Protein AF-A0A449A5Z7-F1 (afdb_monomer_lite)

Organism: NCBI:txid2120

Radius of gyration: 14.87 Å; chains: 1; bounding box: 44×28×30 Å

Sequence (68 aa):
MKKLKVFETFSGIGAQHKALEILKKENPNFDFEIVATCDWDVYANIAYDAIFHNSIRERERERFRKKK

Secondary structure (DSSP, 8-state):
-PPEEEEEET-TTTHHHHHHHHHHHH-TT--EEEEEEE-S-HHHHHHHHHHHS-HHHHHHHHHHHTT-

Foldseek 3Di:
DDAAEDEAEQCQLNPVVVVLVVVVVVDVPHHYDDPYYDDPDPVSVVNNCVVPPVVVVVVVVVVVVVVD

InterPro domains:
  IPR029063 S-adenosyl-L-methionine-dependent methyltransferase superfamily [G3DSA:3.40.50.150] (1-68)
  IPR029063 S-adenosyl-L-methionine-dependent methyltransferase superfamily [SSF53335] (2-57)

Structure (mmCIF, N/CA/C/O backbone):
data_AF-A0A449A5Z7-F1
#
_entry.id   AF-A0A449A5Z7-F1
#
loop_
_atom_site.group_PDB
_atom_site.id
_atom_site.type_symbol
_atom_site.label_atom_id
_atom_site.label_alt_id
_atom_site.label_comp_id
_atom_site.label_asym_id
_atom_site.label_entity_id
_atom_site.label_seq_id
_atom_site.pdbx_PDB_ins_code
_atom_site.Cartn_x
_atom_site.Cartn_y
_atom_site.Cartn_z
_atom_site.occupancy
_atom_site.B_iso_or_equiv
_atom_site.auth_seq_id
_atom_site.auth_comp_id
_atom_site.auth_asym_id
_atom_site.auth_atom_id
_atom_site.pdbx_PDB_model_num
ATOM 1 N N . MET A 1 1 ? -18.116 -5.361 10.481 1.00 70.06 1 MET A N 1
ATOM 2 C CA . MET A 1 1 ? -18.378 -4.297 9.482 1.00 70.06 1 MET A CA 1
ATOM 3 C C . MET A 1 1 ? -17.830 -4.731 8.140 1.00 70.06 1 MET A C 1
ATOM 5 O O . MET A 1 1 ? -16.934 -5.567 8.110 1.00 70.06 1 MET A O 1
ATOM 9 N N . LYS A 1 2 ? -18.381 -4.211 7.042 1.00 85.25 2 LYS A N 1
ATOM 10 C CA . LYS A 1 2 ? -17.916 -4.549 5.696 1.00 85.25 2 LYS A CA 1
ATOM 11 C C . LYS A 1 2 ? -16.688 -3.705 5.358 1.00 85.25 2 LYS A C 1
ATOM 13 O O . LYS A 1 2 ? -16.728 -2.491 5.505 1.00 85.25 2 LYS A O 1
ATOM 18 N N . LYS A 1 3 ? -15.622 -4.362 4.914 1.00 95.25 3 LYS A N 1
ATOM 19 C CA . LYS A 1 3 ? -14.373 -3.726 4.494 1.00 95.25 3 LYS A CA 1
ATOM 20 C C . LYS A 1 3 ? -14.551 -3.060 3.130 1.00 95.25 3 LYS A C 1
ATOM 22 O O . LYS A 1 3 ? -15.085 -3.695 2.214 1.00 95.25 3 LYS A O 1
ATOM 27 N N . LEU A 1 4 ? -14.124 -1.807 2.990 1.00 97.12 4 LEU A N 1
ATOM 28 C CA . LEU A 1 4 ? -14.116 -1.123 1.697 1.00 97.12 4 LEU A CA 1
ATOM 29 C C . LEU A 1 4 ? -13.002 -1.708 0.822 1.00 97.12 4 LEU A C 1
ATOM 31 O O . LEU A 1 4 ? -11.848 -1.741 1.234 1.00 97.12 4 LEU A O 1
ATOM 35 N N . LYS A 1 5 ? -13.341 -2.163 -0.385 1.00 97.94 5 LYS A N 1
ATOM 36 C CA . LYS A 1 5 ? -12.353 -2.606 -1.375 1.00 97.94 5 LYS A CA 1
ATOM 37 C C . LYS A 1 5 ? -11.997 -1.431 -2.273 1.00 97.94 5 LYS A C 1
ATOM 39 O O . LYS A 1 5 ? -12.885 -0.881 -2.919 1.00 97.94 5 LYS A O 1
ATOM 44 N N . VAL A 1 6 ? -10.726 -1.054 -2.289 1.00 98.00 6 VAL A N 1
ATOM 45 C CA . VAL A 1 6 ? -10.230 0.146 -2.966 1.00 98.00 6 VAL A CA 1
ATOM 46 C C . VAL A 1 6 ? -9.312 -0.259 -4.112 1.00 98.00 6 VAL A C 1
ATOM 48 O O . VAL A 1 6 ? -8.392 -1.054 -3.925 1.00 98.00 6 VAL A O 1
ATOM 51 N N . PHE A 1 7 ? -9.570 0.294 -5.292 1.00 98.25 7 PHE A N 1
ATOM 52 C CA . PHE A 1 7 ? -8.680 0.232 -6.445 1.00 98.25 7 PHE A CA 1
ATOM 53 C C . PHE A 1 7 ? -8.118 1.634 -6.696 1.00 98.25 7 PHE A C 1
ATOM 55 O O . PHE A 1 7 ? -8.891 2.557 -6.948 1.00 98.25 7 PHE A O 1
ATOM 62 N N . GLU A 1 8 ? -6.799 1.800 -6.594 1.00 98.00 8 GLU A N 1
ATOM 63 C CA . GLU A 1 8 ? -6.140 3.106 -6.734 1.00 98.00 8 GLU A CA 1
ATOM 64 C C . GLU A 1 8 ? -5.601 3.290 -8.158 1.00 98.00 8 GLU A C 1
ATOM 66 O O . GLU A 1 8 ? -4.540 2.772 -8.508 1.00 98.00 8 GLU A O 1
ATOM 71 N N . THR A 1 9 ? -6.331 4.030 -8.995 1.00 97.44 9 THR A N 1
ATOM 72 C CA . THR A 1 9 ? -5.843 4.476 -10.309 1.00 97.44 9 THR A CA 1
ATOM 73 C C . THR A 1 9 ? -5.022 5.751 -10.164 1.00 97.44 9 THR A C 1
ATOM 75 O O . THR A 1 9 ? -5.464 6.666 -9.467 1.00 97.44 9 THR A O 1
ATOM 78 N N . PHE A 1 10 ? -3.889 5.840 -10.864 1.00 97.19 10 PHE A N 1
ATOM 79 C CA . PHE A 1 10 ? -2.906 6.918 -10.703 1.00 97.19 10 PHE A CA 1
ATOM 80 C C . PHE A 1 10 ? -2.409 6.988 -9.252 1.00 97.19 10 PHE A C 1
ATOM 82 O O . PHE A 1 10 ? -2.452 8.033 -8.599 1.00 97.19 10 PHE A O 1
ATOM 89 N N . SER A 1 11 ? -2.022 5.826 -8.717 1.00 97.25 11 SER A N 1
ATOM 90 C CA . SER A 1 11 ? -1.701 5.647 -7.298 1.00 97.25 11 SER A CA 1
ATOM 91 C C . SER A 1 11 ? -0.469 6.436 -6.844 1.00 97.25 11 SER A C 1
ATOM 93 O O . SER A 1 11 ? -0.307 6.699 -5.647 1.00 97.25 11 SER A O 1
ATOM 95 N N . GLY A 1 12 ? 0.416 6.807 -7.771 1.00 98.00 12 GLY A N 1
ATOM 96 C CA . GLY A 1 12 ? 1.724 7.369 -7.479 1.00 98.00 12 GLY A CA 1
ATOM 97 C C . GLY A 1 12 ? 2.467 6.488 -6.477 1.00 98.00 12 GLY A C 1
ATOM 98 O O . GLY A 1 12 ? 2.436 5.262 -6.555 1.00 98.00 12 GLY A O 1
ATOM 99 N N . ILE A 1 13 ? 3.077 7.120 -5.475 1.00 97.50 13 ILE A N 1
ATOM 100 C CA . ILE A 1 13 ? 3.738 6.419 -4.364 1.00 97.50 13 ILE A CA 1
ATOM 101 C C . ILE A 1 13 ? 2.774 5.990 -3.239 1.00 97.50 13 ILE A C 1
ATOM 103 O O . ILE A 1 13 ? 3.231 5.517 -2.204 1.00 97.50 13 ILE A O 1
ATOM 107 N N . GLY A 1 14 ? 1.459 6.191 -3.402 1.00 97.75 14 GLY A N 1
ATOM 108 C CA . GLY A 1 14 ? 0.419 5.756 -2.458 1.00 97.75 14 GLY A CA 1
ATOM 109 C C . GLY A 1 14 ? -0.000 6.778 -1.403 1.00 97.75 14 GLY A C 1
ATOM 110 O O . GLY A 1 14 ? -0.249 6.434 -0.247 1.00 97.75 14 GLY A O 1
ATOM 111 N N . ALA A 1 15 ? -0.131 8.049 -1.793 1.00 98.12 15 ALA A N 1
ATOM 112 C CA . ALA A 1 15 ? -0.683 9.082 -0.909 1.00 98.12 15 ALA A CA 1
ATOM 113 C C . ALA A 1 15 ? -2.125 8.763 -0.458 1.00 98.12 15 ALA A C 1
ATOM 115 O O . ALA A 1 15 ? -2.479 9.003 0.697 1.00 98.12 15 ALA A O 1
ATOM 116 N N . GLN A 1 16 ? -2.934 8.180 -1.350 1.00 97.88 16 GLN A N 1
ATOM 117 C CA . GLN A 1 16 ? -4.310 7.754 -1.071 1.00 97.88 16 GLN A CA 1
ATOM 118 C C . GLN A 1 16 ? -4.343 6.655 0.007 1.00 97.88 16 GLN A C 1
ATOM 120 O O . GLN A 1 16 ? -4.984 6.839 1.043 1.00 97.88 16 GLN A O 1
ATOM 125 N N . HIS A 1 17 ? -3.561 5.586 -0.164 1.00 97.94 17 HIS A N 1
ATOM 126 C CA . HIS A 1 17 ? -3.396 4.520 0.826 1.00 97.94 17 HIS A CA 1
ATOM 127 C C . HIS A 1 17 ? -2.980 5.092 2.183 1.00 97.94 17 HIS A C 1
ATOM 129 O O . HIS A 1 17 ? -3.592 4.777 3.206 1.00 97.94 17 HIS A O 1
ATOM 135 N N . LYS A 1 18 ? -2.005 6.013 2.206 1.00 97.94 18 LYS A N 1
ATOM 136 C CA . LYS A 1 18 ? -1.560 6.616 3.465 1.00 97.94 18 LYS A CA 1
ATOM 137 C C . LYS A 1 18 ? -2.666 7.397 4.178 1.00 97.94 18 LYS A C 1
ATOM 139 O O . LYS A 1 18 ? -2.790 7.298 5.398 1.00 97.94 18 LYS A O 1
ATOM 144 N N . ALA A 1 19 ? -3.480 8.145 3.437 1.00 97.94 19 ALA A N 1
ATOM 145 C CA . ALA A 1 19 ? -4.633 8.849 3.995 1.00 97.94 19 ALA A CA 1
ATOM 146 C C . ALA A 1 19 ? -5.680 7.873 4.560 1.00 97.94 19 ALA A C 1
ATOM 148 O O . ALA A 1 19 ? -6.205 8.096 5.651 1.00 97.94 19 ALA A O 1
ATOM 149 N N . LEU A 1 20 ? -5.937 6.757 3.872 1.00 97.38 20 LEU A N 1
ATOM 150 C CA . LEU A 1 20 ? -6.853 5.721 4.350 1.00 97.38 20 LEU A CA 1
ATOM 151 C C . LEU A 1 20 ? -6.351 5.049 5.640 1.00 97.38 20 LEU A C 1
ATOM 153 O O . LEU A 1 20 ? -7.156 4.793 6.536 1.00 97.38 20 LEU A O 1
ATOM 157 N N . GLU A 1 21 ? -5.040 4.816 5.789 1.00 96.75 21 GLU A N 1
ATOM 158 C CA . GLU A 1 21 ? -4.457 4.325 7.050 1.00 96.75 21 GLU A CA 1
ATOM 159 C C . GLU A 1 21 ? -4.701 5.291 8.217 1.00 96.75 21 GLU A C 1
ATOM 161 O O . GLU A 1 21 ? -5.041 4.850 9.318 1.00 96.75 21 GLU A O 1
ATOM 166 N N . ILE A 1 22 ? -4.540 6.599 7.981 1.00 97.69 22 ILE A N 1
ATOM 167 C CA . ILE A 1 22 ? -4.799 7.641 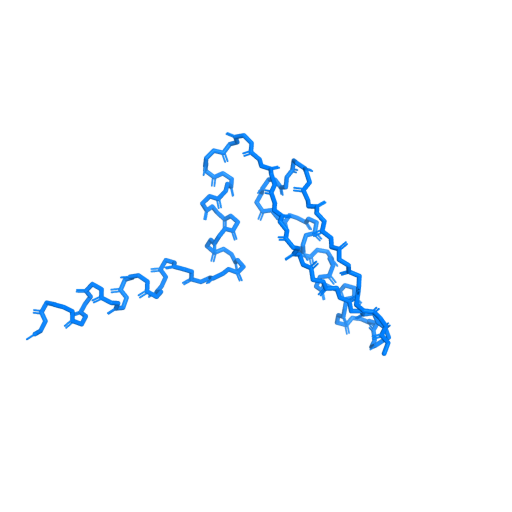8.986 1.00 97.69 22 ILE A CA 1
ATOM 168 C C . ILE A 1 22 ? -6.274 7.605 9.395 1.00 97.69 22 ILE A C 1
ATOM 170 O O . ILE A 1 22 ? -6.576 7.482 10.582 1.00 97.69 22 ILE A O 1
ATOM 174 N N . LEU A 1 23 ? -7.191 7.588 8.423 1.00 96.31 23 LEU A N 1
ATOM 175 C CA . LEU A 1 23 ? -8.630 7.509 8.689 1.00 96.31 23 LEU A CA 1
ATOM 176 C C . LEU A 1 23 ? -9.017 6.233 9.441 1.00 96.31 23 LEU A C 1
ATOM 178 O O . LEU A 1 23 ? -9.841 6.296 10.350 1.00 96.31 23 LEU A O 1
ATOM 182 N N . LYS A 1 24 ? -8.412 5.089 9.109 1.00 95.50 24 LYS A N 1
ATOM 183 C CA . LYS A 1 24 ? -8.620 3.816 9.818 1.00 95.50 24 LYS A CA 1
ATOM 184 C C . LYS A 1 24 ? -8.125 3.868 11.259 1.00 95.50 24 LYS A C 1
ATOM 186 O O . LYS A 1 24 ? -8.747 3.281 12.140 1.00 95.50 24 LYS A O 1
ATOM 191 N N . LYS A 1 25 ? -7.023 4.573 11.517 1.00 95.94 25 LYS A N 1
ATOM 192 C CA . LYS A 1 25 ? -6.501 4.770 12.875 1.00 95.94 25 LYS A CA 1
ATOM 193 C C . LYS A 1 25 ? -7.401 5.689 13.706 1.00 95.94 25 LYS A C 1
ATOM 195 O O . LYS A 1 25 ? -7.585 5.436 14.892 1.00 95.94 25 LYS A O 1
ATOM 200 N N . GLU A 1 26 ? -7.940 6.741 13.098 1.00 96.94 26 GLU A N 1
ATOM 201 C CA . GLU A 1 26 ? -8.782 7.737 13.776 1.00 96.94 26 GLU A CA 1
ATOM 202 C C . GLU A 1 26 ? -10.235 7.276 13.951 1.0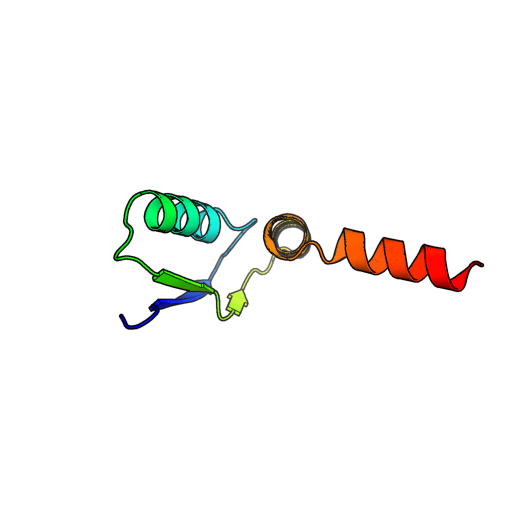0 96.94 26 GLU A C 1
ATOM 204 O O . GLU A 1 26 ? -10.915 7.718 14.875 1.00 96.94 26 GLU A O 1
ATOM 209 N N . ASN A 1 27 ? -10.706 6.352 13.108 1.00 95.56 27 ASN A N 1
ATOM 210 C CA . ASN A 1 27 ? -12.087 5.880 13.097 1.00 95.56 27 ASN A CA 1
ATOM 211 C C . ASN A 1 27 ? -12.140 4.350 13.276 1.00 95.56 27 ASN A C 1
ATOM 213 O O . ASN A 1 27 ? -12.048 3.622 12.287 1.00 95.56 27 ASN A O 1
ATOM 217 N N . PRO A 1 28 ? -12.387 3.827 14.498 1.00 89.62 28 PRO A N 1
ATOM 218 C CA . PRO A 1 28 ? -12.455 2.381 14.766 1.00 89.62 28 PRO A CA 1
ATOM 219 C C . PRO A 1 28 ? -13.499 1.625 13.931 1.00 89.62 28 PRO A C 1
ATOM 221 O O . PRO A 1 28 ? -13.410 0.410 13.764 1.00 89.62 28 PRO A O 1
ATOM 224 N N . ASN A 1 29 ? -14.492 2.349 13.404 1.00 93.56 29 ASN A N 1
ATOM 225 C CA . ASN A 1 29 ? -15.555 1.806 12.564 1.00 93.56 29 ASN A CA 1
ATOM 226 C C . ASN A 1 29 ? -15.237 1.819 11.055 1.00 93.56 29 ASN A C 1
ATOM 228 O O . ASN A 1 29 ? -16.073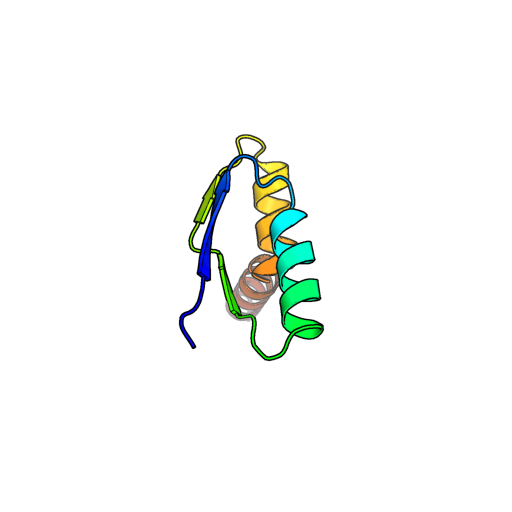 1.417 10.244 1.00 93.56 29 ASN A O 1
ATOM 232 N N . PHE A 1 30 ? -14.049 2.278 10.661 1.00 95.12 30 PHE A N 1
ATOM 233 C CA . PHE A 1 30 ? -13.613 2.357 9.272 1.00 95.12 30 PHE A CA 1
ATOM 234 C C . PHE A 1 30 ? -12.545 1.297 8.984 1.00 95.12 30 PHE A C 1
ATOM 236 O O . PHE A 1 30 ? -11.510 1.247 9.642 1.00 95.12 30 PHE A O 1
ATOM 243 N N . ASP A 1 31 ? -12.780 0.452 7.979 1.00 96.44 31 ASP A N 1
ATOM 244 C CA . ASP A 1 31 ? -11.799 -0.530 7.513 1.00 96.44 31 ASP A CA 1
ATOM 245 C C . ASP A 1 31 ? -11.789 -0.602 5.983 1.00 96.44 31 ASP A C 1
ATOM 247 O O . ASP A 1 31 ? -12.831 -0.494 5.328 1.00 96.44 31 ASP A O 1
ATOM 251 N N . PHE A 1 32 ? -10.605 -0.810 5.415 1.00 97.25 32 PHE A N 1
ATOM 252 C CA . PHE A 1 32 ? -10.378 -0.826 3.976 1.00 97.25 32 PHE A CA 1
ATOM 253 C C . PHE A 1 32 ? -9.275 -1.816 3.588 1.00 97.25 32 PHE A C 1
ATOM 255 O O . PHE A 1 32 ? -8.435 -2.208 4.401 1.00 97.25 32 PHE A O 1
ATOM 262 N N . GLU A 1 33 ? -9.294 -2.222 2.326 1.00 97.00 33 GLU A N 1
ATOM 263 C CA . GLU A 1 33 ? -8.298 -3.060 1.670 1.00 97.00 33 GLU A CA 1
ATOM 264 C C . GLU A 1 33 ? -7.999 -2.478 0.292 1.00 97.00 33 GLU A C 1
ATOM 266 O O . GLU A 1 33 ? -8.914 -2.328 -0.522 1.00 97.00 33 GLU A O 1
ATOM 271 N N . ILE A 1 34 ? -6.728 -2.176 0.028 1.00 97.69 34 ILE A N 1
ATOM 272 C CA . ILE A 1 34 ? -6.272 -1.905 -1.334 1.00 97.69 34 ILE A CA 1
ATOM 273 C C . ILE A 1 34 ? -6.213 -3.244 -2.069 1.00 97.69 34 ILE A C 1
ATOM 275 O O . ILE A 1 34 ? -5.423 -4.112 -1.711 1.00 97.69 34 ILE A O 1
ATOM 279 N N . VAL A 1 35 ? -7.072 -3.426 -3.070 1.00 97.88 35 VAL A N 1
ATOM 280 C CA . VAL A 1 35 ? -7.156 -4.680 -3.840 1.00 97.88 35 VAL A CA 1
ATOM 281 C C . VAL A 1 35 ? -6.287 -4.662 -5.094 1.00 97.88 35 VAL A C 1
ATOM 283 O O . VAL A 1 35 ? -5.916 -5.721 -5.591 1.00 97.88 35 VAL A O 1
ATOM 286 N N . ALA A 1 36 ? -5.980 -3.472 -5.612 1.00 97.38 36 ALA A N 1
ATOM 287 C CA . ALA A 1 36 ? -5.062 -3.262 -6.721 1.00 97.38 36 ALA A CA 1
ATOM 288 C C . ALA A 1 36 ? -4.645 -1.784 -6.800 1.00 97.38 36 ALA A C 1
ATOM 290 O O . ALA A 1 36 ? -5.357 -0.892 -6.326 1.00 97.38 36 ALA A O 1
ATOM 291 N N . THR A 1 37 ? -3.511 -1.541 -7.448 1.00 97.81 37 THR A N 1
ATOM 292 C CA . THR A 1 37 ? -3.006 -0.214 -7.809 1.00 97.81 37 THR A CA 1
ATOM 293 C C . THR A 1 37 ? -2.723 -0.175 -9.306 1.00 97.81 37 THR A C 1
ATOM 295 O O . THR A 1 37 ? -2.488 -1.211 -9.936 1.00 97.81 37 THR A O 1
ATOM 298 N N . CYS A 1 38 ? -2.779 1.009 -9.902 1.00 97.69 38 CYS A N 1
ATOM 299 C CA . CYS A 1 38 ? -2.425 1.216 -11.297 1.00 97.69 38 CYS A CA 1
ATOM 300 C C . CYS A 1 38 ? -1.689 2.543 -11.440 1.00 97.69 38 CYS A C 1
ATOM 302 O O . CYS A 1 38 ? -2.271 3.607 -11.223 1.00 97.69 38 CYS A O 1
ATOM 304 N N . ASP A 1 39 ? -0.425 2.468 -11.846 1.00 98.06 39 ASP A N 1
ATOM 305 C CA . ASP A 1 39 ? 0.365 3.628 -12.226 1.00 98.06 39 ASP A CA 1
ATOM 306 C C . ASP A 1 39 ? 1.278 3.293 -13.407 1.00 98.06 39 ASP A C 1
ATOM 308 O O . ASP A 1 39 ? 1.748 2.159 -13.544 1.00 98.06 39 ASP A O 1
ATOM 312 N N . TRP A 1 40 ? 1.510 4.278 -14.269 1.00 97.88 40 TRP A N 1
ATOM 313 C CA . TRP A 1 40 ? 2.390 4.151 -15.430 1.00 97.88 40 TRP A CA 1
ATOM 314 C C . TRP A 1 40 ? 3.868 4.358 -15.072 1.00 97.88 40 TRP A C 1
ATOM 316 O O . TRP A 1 40 ? 4.742 3.846 -15.774 1.00 97.88 40 TRP A O 1
ATOM 326 N N . ASP A 1 41 ? 4.161 5.074 -13.982 1.00 97.88 41 ASP A N 1
ATOM 327 C CA . ASP A 1 41 ? 5.528 5.328 -13.544 1.00 97.88 41 ASP A CA 1
ATOM 328 C C . ASP A 1 41 ? 6.066 4.114 -12.774 1.00 97.88 41 ASP A C 1
ATOM 330 O O . ASP A 1 41 ? 5.630 3.766 -11.671 1.00 97.88 41 ASP A O 1
ATOM 334 N N . VAL A 1 42 ? 7.058 3.451 -13.369 1.00 96.88 42 VAL A N 1
ATOM 335 C CA . VAL A 1 42 ? 7.723 2.284 -12.782 1.00 96.88 42 VAL A CA 1
ATOM 336 C C . VAL A 1 42 ? 8.358 2.594 -11.424 1.00 96.88 42 VAL A C 1
ATOM 338 O O . VAL A 1 42 ? 8.323 1.748 -10.528 1.00 96.88 42 VAL A O 1
ATOM 341 N N . TYR A 1 43 ? 8.901 3.797 -11.233 1.00 97.00 43 TYR A N 1
ATOM 342 C CA . TYR A 1 43 ? 9.527 4.185 -9.973 1.00 97.00 43 TYR A CA 1
ATOM 343 C C . TYR A 1 43 ? 8.481 4.451 -8.898 1.00 97.00 43 TYR A C 1
ATOM 345 O O . TYR A 1 43 ? 8.696 4.079 -7.744 1.00 97.00 43 TYR A O 1
ATOM 353 N N . ALA A 1 44 ? 7.332 5.014 -9.276 1.00 97.25 44 ALA A N 1
ATOM 354 C CA . ALA A 1 44 ? 6.204 5.177 -8.369 1.00 97.25 44 ALA A CA 1
ATOM 355 C C . ALA A 1 44 ? 5.700 3.816 -7.865 1.00 97.25 44 ALA A C 1
ATOM 357 O O . ALA A 1 44 ? 5.548 3.632 -6.659 1.00 97.25 44 ALA A O 1
ATOM 358 N N . ASN A 1 45 ? 5.565 2.833 -8.761 1.00 95.56 45 ASN A N 1
ATOM 359 C CA . ASN A 1 45 ? 5.174 1.467 -8.401 1.00 95.56 45 ASN A CA 1
ATOM 360 C C . ASN A 1 45 ? 6.191 0.782 -7.467 1.00 95.56 45 ASN A C 1
ATOM 362 O O . ASN A 1 45 ? 5.800 0.181 -6.466 1.00 95.56 45 ASN A O 1
ATOM 366 N N . ILE A 1 46 ? 7.498 0.895 -7.749 1.00 94.50 46 ILE A N 1
ATOM 367 C CA . ILE A 1 46 ? 8.553 0.349 -6.873 1.00 94.50 46 ILE A CA 1
ATOM 368 C C . ILE A 1 46 ? 8.519 1.020 -5.494 1.00 94.50 46 ILE A C 1
ATOM 370 O O . ILE A 1 46 ? 8.634 0.339 -4.475 1.00 94.50 46 ILE A O 1
ATOM 374 N N . ALA A 1 47 ? 8.361 2.345 -5.448 1.00 95.44 47 ALA A N 1
ATOM 375 C CA . ALA A 1 47 ? 8.275 3.090 -4.198 1.00 95.44 47 ALA A CA 1
ATOM 376 C C . ALA A 1 47 ? 7.024 2.703 -3.396 1.00 95.44 47 ALA A C 1
ATOM 378 O O . ALA A 1 47 ? 7.132 2.459 -2.197 1.00 95.44 47 ALA A O 1
ATOM 379 N N . TYR A 1 48 ? 5.866 2.572 -4.048 1.00 96.31 48 TYR A N 1
ATOM 380 C CA . TYR A 1 48 ? 4.630 2.102 -3.423 1.00 96.31 48 TYR A CA 1
ATOM 381 C C . TYR A 1 48 ? 4.832 0.725 -2.771 1.00 96.31 48 TYR A C 1
ATOM 383 O O . TYR A 1 48 ? 4.537 0.527 -1.591 1.00 96.31 48 TYR A O 1
ATOM 391 N N . ASP A 1 49 ? 5.380 -0.231 -3.524 1.00 93.88 49 ASP A N 1
ATOM 392 C CA . ASP A 1 49 ? 5.675 -1.587 -3.050 1.00 93.88 49 ASP A CA 1
ATOM 393 C C . ASP A 1 49 ? 6.658 -1.575 -1.862 1.00 93.88 49 ASP A C 1
ATOM 395 O O . ASP A 1 49 ? 6.451 -2.258 -0.855 1.00 93.88 49 ASP A O 1
ATOM 399 N N . ALA A 1 50 ? 7.682 -0.718 -1.915 1.00 93.12 50 ALA A N 1
ATOM 400 C CA . ALA A 1 50 ? 8.627 -0.531 -0.818 1.00 93.12 50 ALA A CA 1
ATOM 401 C C . ALA A 1 50 ? 7.971 0.031 0.457 1.00 93.12 50 ALA A C 1
ATOM 403 O O . ALA A 1 50 ? 8.306 -0.420 1.555 1.00 93.12 50 ALA A O 1
ATOM 404 N N . ILE A 1 51 ? 7.054 0.996 0.320 1.00 93.50 51 ILE A N 1
ATOM 405 C CA . ILE A 1 51 ? 6.381 1.669 1.442 1.00 93.50 51 ILE A CA 1
ATOM 406 C C . ILE A 1 51 ? 5.383 0.731 2.132 1.00 93.50 51 ILE A C 1
ATOM 408 O O . ILE A 1 51 ? 5.388 0.645 3.360 1.00 93.50 51 ILE A O 1
ATOM 412 N N . PHE A 1 52 ? 4.542 0.030 1.365 1.00 93.88 52 PHE A N 1
ATOM 413 C CA . PHE A 1 52 ? 3.380 -0.682 1.918 1.00 93.88 52 PHE A CA 1
ATOM 414 C C . PHE A 1 52 ? 3.544 -2.203 2.016 1.00 93.88 52 PHE A C 1
ATOM 416 O O . PHE A 1 52 ? 2.871 -2.823 2.835 1.00 93.88 52 PHE A O 1
ATOM 423 N N . HIS A 1 53 ? 4.443 -2.818 1.240 1.00 87.12 53 HIS A N 1
ATOM 424 C CA . HIS A 1 53 ? 4.537 -4.283 1.154 1.00 87.12 53 HIS A CA 1
ATOM 425 C C . HIS A 1 53 ? 5.861 -4.863 1.669 1.00 87.12 53 HIS A C 1
ATOM 427 O O . HIS A 1 53 ? 6.003 -6.080 1.709 1.00 87.12 53 HIS A O 1
ATOM 433 N N . ASN A 1 54 ? 6.835 -4.039 2.093 1.00 77.44 54 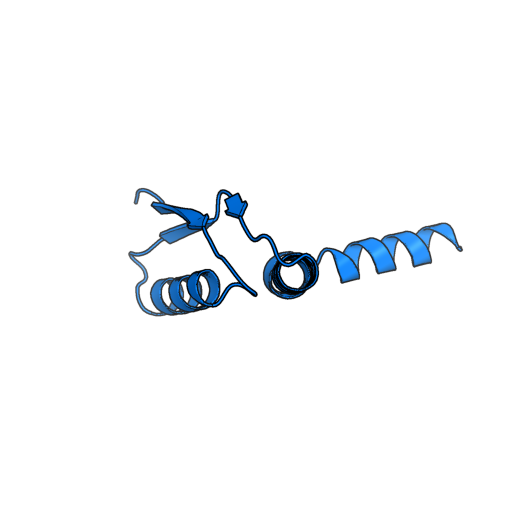ASN A N 1
ATOM 434 C CA . ASN A 1 54 ? 8.152 -4.478 2.606 1.00 77.44 54 ASN A CA 1
ATOM 435 C C . ASN A 1 54 ? 8.900 -5.48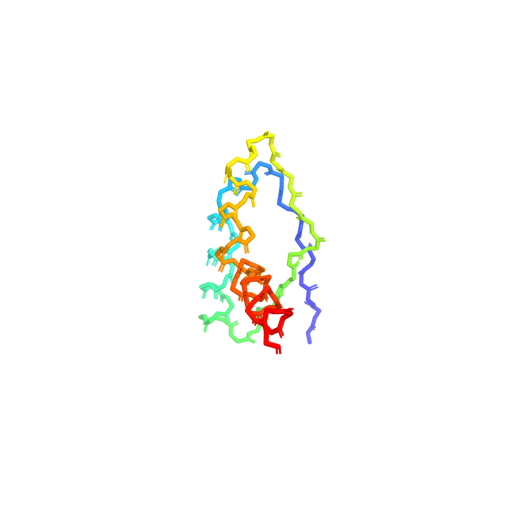9 1.702 1.00 77.44 54 ASN A C 1
ATOM 437 O O . ASN A 1 54 ? 9.883 -6.108 2.126 1.00 77.44 54 ASN A O 1
ATOM 441 N N . SER A 1 55 ? 8.490 -5.622 0.441 1.00 70.62 55 SER A N 1
ATOM 442 C CA . SER A 1 55 ? 8.908 -6.692 -0.468 1.00 70.62 55 SER A CA 1
ATOM 443 C C . SER A 1 55 ? 10.417 -6.676 -0.742 1.00 70.62 55 SER A C 1
ATOM 445 O O . SER A 1 55 ? 11.032 -7.703 -1.032 1.00 70.62 55 SER A O 1
ATOM 447 N N . ILE A 1 56 ? 11.038 -5.495 -0.659 1.00 69.75 56 ILE A N 1
ATOM 448 C CA . ILE A 1 56 ? 12.475 -5.303 -0.848 1.00 69.75 56 ILE A CA 1
ATOM 449 C C . ILE A 1 56 ? 13.232 -5.959 0.307 1.00 69.75 56 ILE A C 1
ATOM 451 O O . ILE A 1 56 ? 14.159 -6.733 0.079 1.00 69.75 56 ILE A O 1
ATOM 455 N N . ARG A 1 57 ? 12.787 -5.731 1.546 1.00 69.94 57 ARG A N 1
ATOM 456 C CA . ARG A 1 57 ? 13.430 -6.266 2.752 1.00 69.94 57 ARG A CA 1
ATOM 457 C C . ARG A 1 57 ? 13.347 -7.790 2.806 1.00 69.94 57 ARG A C 1
ATOM 459 O O . ARG A 1 57 ? 14.294 -8.446 3.236 1.00 69.94 57 ARG A O 1
ATOM 466 N N . GLU A 1 58 ? 12.228 -8.362 2.375 1.00 73.62 58 GLU A N 1
ATOM 467 C CA . GLU A 1 58 ? 12.050 -9.815 2.313 1.00 73.62 58 GLU A CA 1
ATOM 468 C C . GLU A 1 58 ? 12.924 -10.447 1.228 1.00 73.62 58 GLU A C 1
ATOM 470 O O . GLU A 1 58 ? 13.678 -11.381 1.516 1.00 73.62 58 GLU A O 1
ATOM 475 N N . ARG A 1 59 ? 12.932 -9.870 0.018 1.00 72.00 59 ARG A N 1
ATOM 476 C CA . ARG A 1 59 ? 13.800 -10.322 -1.082 1.00 72.00 59 ARG A CA 1
ATOM 477 C C . ARG A 1 59 ? 15.284 -10.249 -0.720 1.00 72.00 59 ARG A C 1
ATOM 479 O O . ARG A 1 59 ? 16.047 -11.156 -1.057 1.00 72.00 59 ARG A O 1
ATOM 486 N N . GLU A 1 60 ? 15.713 -9.207 -0.013 1.00 75.19 60 GLU A N 1
ATOM 487 C CA . GLU A 1 60 ? 17.087 -9.108 0.486 1.00 75.19 60 GLU A CA 1
ATOM 488 C C . GLU A 1 60 ? 17.404 -10.194 1.517 1.00 75.19 60 GLU A C 1
ATOM 490 O O . GLU A 1 60 ? 18.425 -10.876 1.391 1.00 75.19 60 GLU A O 1
ATOM 495 N N . ARG A 1 61 ? 16.517 -10.427 2.494 1.00 75.81 61 ARG A N 1
ATOM 496 C CA . ARG A 1 61 ? 16.681 -11.507 3.485 1.00 75.81 61 ARG A CA 1
ATOM 497 C C . ARG A 1 61 ? 16.816 -12.879 2.826 1.00 75.81 61 ARG A C 1
ATOM 499 O O . ARG A 1 61 ? 17.666 -13.668 3.240 1.00 75.81 61 ARG A O 1
ATOM 506 N N . GLU A 1 62 ? 16.026 -13.167 1.795 1.00 78.81 62 GLU A N 1
ATOM 507 C CA . GLU A 1 62 ? 16.143 -14.416 1.035 1.00 78.81 62 GLU A CA 1
ATOM 508 C C . GLU A 1 62 ? 17.481 -14.536 0.298 1.00 78.81 62 GLU A C 1
ATOM 510 O O . GLU A 1 62 ? 18.112 -15.596 0.336 1.00 78.81 62 GLU A O 1
ATOM 515 N N . ARG A 1 63 ? 17.954 -13.454 -0.335 1.00 78.56 63 ARG A N 1
ATOM 516 C CA . ARG A 1 63 ? 19.271 -13.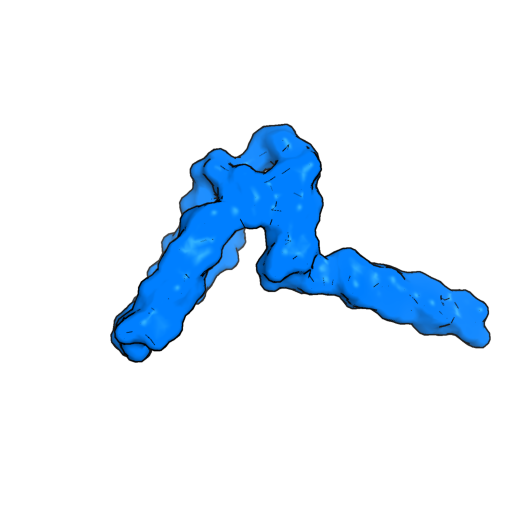428 -0.995 1.00 78.56 63 ARG A CA 1
ATOM 517 C C . ARG A 1 63 ? 20.409 -13.686 -0.009 1.00 78.56 63 ARG A C 1
ATOM 519 O O . ARG A 1 63 ? 21.331 -14.424 -0.346 1.00 78.56 63 ARG A O 1
ATOM 526 N N . PHE A 1 64 ? 20.343 -13.122 1.198 1.00 78.19 64 PHE A N 1
ATOM 527 C CA . PHE A 1 64 ? 21.329 -13.391 2.250 1.00 78.19 64 PHE A CA 1
ATOM 528 C C . PHE A 1 64 ? 21.278 -14.842 2.745 1.00 78.19 64 PHE A C 1
ATOM 530 O O . PHE A 1 64 ? 22.332 -15.440 2.948 1.00 78.19 64 PHE A O 1
ATOM 537 N N . ARG A 1 65 ? 20.085 -15.436 2.897 1.00 78.44 65 ARG A N 1
ATOM 538 C CA . ARG A 1 65 ? 19.935 -16.848 3.303 1.00 78.44 65 ARG A CA 1
ATOM 539 C C . ARG A 1 65 ? 20.505 -17.824 2.274 1.00 78.44 65 ARG A C 1
ATOM 541 O O . ARG A 1 65 ? 21.092 -18.810 2.683 1.00 78.44 65 ARG A O 1
ATOM 548 N N . LYS A 1 66 ? 20.370 -17.543 0.973 1.00 74.75 66 LYS A N 1
ATOM 549 C CA . LYS A 1 66 ? 20.884 -18.403 -0.115 1.00 74.75 66 LYS A CA 1
ATOM 550 C C . LYS A 1 66 ? 22.406 -18.341 -0.313 1.00 74.75 66 LYS A C 1
ATOM 552 O O . LYS A 1 66 ? 22.940 -19.144 -1.065 1.00 74.75 66 LYS A O 1
ATOM 557 N N . LYS A 1 67 ? 23.089 -17.362 0.292 1.00 70.19 67 LYS A N 1
ATOM 558 C CA . LYS A 1 67 ? 24.554 -17.212 0.229 1.00 70.19 67 LYS A CA 1
ATOM 559 C C . LYS A 1 67 ? 25.296 -17.895 1.389 1.00 70.19 67 LYS A C 1
ATOM 561 O O . LYS A 1 67 ? 26.523 -17.913 1.361 1.00 70.19 67 LYS A O 1
ATOM 566 N N . LYS A 1 68 ? 24.576 -18.384 2.403 1.00 54.00 68 LYS A N 1
ATOM 567 C CA . LYS A 1 68 ? 25.102 -19.249 3.468 1.00 54.00 68 LYS A CA 1
ATOM 568 C C . LYS A 1 68 ? 24.902 -20.707 3.089 1.00 54.00 68 LYS A C 1
ATOM 570 O O . LYS A 1 68 ? 25.763 -21.506 3.502 1.00 54.00 68 LYS A O 1
#

pLDDT: mean 90.73, std 10.52, range [54.0, 98.25]